Protein AF-A0A7V6PCU6-F1 (afdb_monomer_lite)

pLDDT: mean 92.28, std 11.19, range [47.22, 98.38]

Structure (mmCIF, N/CA/C/O backbone):
data_AF-A0A7V6PCU6-F1
#
_entry.id   AF-A0A7V6PCU6-F1
#
loop_
_atom_site.group_PDB
_atom_site.id
_atom_site.type_symbol
_atom_site.label_atom_id
_atom_site.label_alt_id
_atom_site.label_comp_id
_atom_site.label_asym_id
_atom_site.label_entity_id
_atom_site.label_seq_id
_atom_site.pdbx_PDB_ins_code
_atom_site.Cartn_x
_atom_site.Cartn_y
_atom_site.Cartn_z
_atom_site.occupancy
_atom_site.B_iso_or_equiv
_atom_site.auth_seq_id
_atom_site.auth_comp_id
_atom_site.auth_asym_id
_atom_site.auth_atom_id
_atom_site.pdbx_PDB_model_num
ATOM 1 N N . MET A 1 1 ? 12.325 9.309 -8.124 1.00 64.81 1 MET A N 1
ATOM 2 C CA . MET A 1 1 ? 10.990 8.743 -8.393 1.00 64.81 1 MET A CA 1
ATOM 3 C C . MET A 1 1 ? 10.768 7.517 -7.518 1.00 64.81 1 MET A C 1
ATOM 5 O O . MET A 1 1 ? 9.923 7.585 -6.644 1.00 64.81 1 MET A O 1
ATOM 9 N N . THR A 1 2 ? 11.597 6.473 -7.632 1.00 80.56 2 THR A N 1
ATOM 10 C CA . THR A 1 2 ? 11.534 5.277 -6.766 1.00 80.56 2 THR A CA 1
ATOM 11 C C . THR A 1 2 ? 11.752 5.567 -5.281 1.00 80.56 2 THR A C 1
ATOM 13 O O . THR A 1 2 ? 10.966 5.096 -4.478 1.00 80.56 2 THR A O 1
ATOM 16 N N . HIS A 1 3 ? 12.708 6.427 -4.910 1.00 87.38 3 HIS A N 1
ATOM 17 C CA . HIS A 1 3 ? 12.947 6.784 -3.498 1.00 87.38 3 HIS A CA 1
ATOM 18 C C . HIS A 1 3 ? 11.747 7.400 -2.769 1.00 87.38 3 HIS A C 1
ATOM 20 O O . HIS A 1 3 ? 11.580 7.204 -1.570 1.00 87.38 3 HIS A O 1
ATOM 26 N N . GLU A 1 4 ? 10.908 8.142 -3.486 1.00 92.88 4 GLU A N 1
ATOM 27 C CA . GLU A 1 4 ? 9.691 8.717 -2.912 1.00 92.88 4 GLU A CA 1
ATOM 28 C C . GLU A 1 4 ? 8.625 7.636 -2.698 1.00 92.88 4 GLU A C 1
ATOM 30 O O . GLU A 1 4 ? 7.945 7.616 -1.676 1.00 92.88 4 GLU A O 1
ATOM 35 N N . LEU A 1 5 ? 8.544 6.686 -3.628 1.00 94.94 5 LEU A N 1
ATOM 36 C CA . LEU A 1 5 ? 7.629 5.555 -3.556 1.00 94.94 5 LEU A CA 1
ATOM 37 C C . LEU A 1 5 ? 8.045 4.541 -2.478 1.00 94.94 5 LEU A C 1
ATOM 39 O O . LEU A 1 5 ? 7.204 4.022 -1.752 1.00 94.94 5 LEU A O 1
ATOM 43 N N . GLU A 1 6 ? 9.349 4.308 -2.315 1.00 95.94 6 GLU A N 1
ATOM 44 C CA . GLU A 1 6 ? 9.917 3.527 -1.212 1.00 95.94 6 GLU A CA 1
ATOM 45 C C . GLU A 1 6 ? 9.550 4.148 0.144 1.00 95.94 6 GLU A C 1
ATOM 47 O O . GLU A 1 6 ? 9.058 3.442 1.026 1.00 95.94 6 GLU A O 1
ATOM 52 N N . ARG A 1 7 ? 9.695 5.475 0.283 1.00 96.81 7 ARG A N 1
ATOM 53 C CA . ARG A 1 7 ? 9.285 6.224 1.481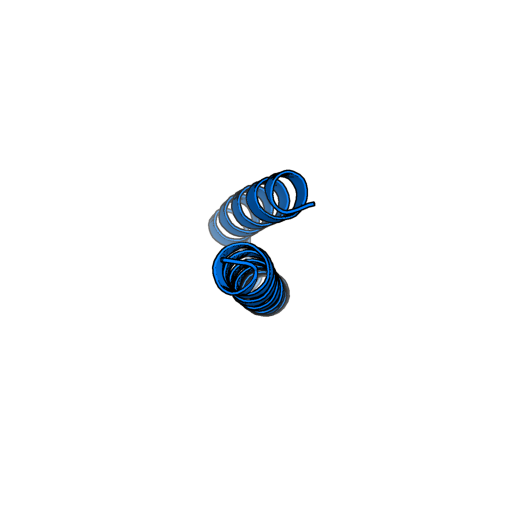 1.00 96.81 7 ARG A CA 1
ATOM 54 C C . ARG A 1 7 ? 7.785 6.084 1.752 1.00 96.81 7 ARG A C 1
ATOM 56 O O . ARG A 1 7 ? 7.401 5.768 2.875 1.00 96.81 7 ARG A O 1
ATOM 63 N N . GLN A 1 8 ? 6.942 6.259 0.733 1.00 96.75 8 GLN A N 1
ATOM 64 C CA . GLN A 1 8 ? 5.489 6.104 0.868 1.00 96.75 8 GLN A CA 1
ATOM 65 C C . GLN A 1 8 ? 5.107 4.681 1.313 1.00 96.75 8 GLN A C 1
ATOM 67 O O . GLN A 1 8 ? 4.265 4.505 2.190 1.00 96.75 8 GLN A O 1
ATOM 72 N N . ILE A 1 9 ? 5.761 3.648 0.774 1.00 97.88 9 ILE A N 1
ATOM 73 C CA . ILE A 1 9 ? 5.549 2.253 1.192 1.00 97.88 9 ILE A CA 1
ATOM 74 C C . ILE A 1 9 ? 5.906 2.051 2.671 1.00 97.88 9 ILE A C 1
ATOM 76 O O . ILE A 1 9 ? 5.203 1.324 3.382 1.00 97.88 9 ILE A O 1
ATOM 80 N N . GLU A 1 10 ? 6.992 2.656 3.154 1.00 98.00 10 GLU A N 1
ATOM 81 C CA . GLU A 1 10 ? 7.379 2.584 4.568 1.00 98.00 10 GLU A CA 1
ATOM 82 C C . GLU A 1 10 ? 6.364 3.277 5.485 1.00 98.00 10 GLU A C 1
ATOM 84 O O . GLU A 1 10 ? 6.006 2.722 6.531 1.00 98.00 10 GLU A O 1
ATOM 89 N N . GLU A 1 11 ? 5.849 4.434 5.069 1.00 98.00 11 GLU A N 1
ATOM 90 C CA . GLU A 1 11 ? 4.801 5.175 5.776 1.00 98.00 11 GLU A CA 1
ATOM 91 C C . GLU A 1 11 ? 3.509 4.356 5.857 1.00 98.00 11 GLU A C 1
ATOM 93 O O . GLU A 1 11 ? 3.032 4.072 6.958 1.00 98.00 11 GLU A O 1
ATOM 98 N N . LEU A 1 12 ? 3.022 3.832 4.731 1.00 98.19 12 LEU A N 1
ATOM 99 C CA . LEU A 1 12 ? 1.820 2.994 4.678 1.00 98.19 12 LEU A CA 1
ATOM 100 C C . LEU A 1 12 ? 1.956 1.716 5.519 1.00 98.19 12 LEU A C 1
ATOM 102 O O . LEU A 1 12 ? 1.006 1.282 6.172 1.00 98.19 12 LEU A O 1
ATOM 106 N N . ARG A 1 13 ? 3.150 1.110 5.583 1.00 98.00 13 ARG A N 1
ATOM 107 C CA . ARG A 1 13 ? 3.419 -0.028 6.484 1.00 98.00 13 ARG A CA 1
ATOM 108 C C . ARG A 1 13 ? 3.360 0.374 7.956 1.00 98.00 13 ARG A C 1
ATOM 110 O O . ARG A 1 13 ? 2.922 -0.425 8.791 1.00 98.00 13 ARG A O 1
ATOM 117 N N . ALA A 1 14 ? 3.833 1.570 8.299 1.00 98.12 14 ALA A N 1
ATOM 118 C CA . ALA A 1 14 ? 3.754 2.092 9.657 1.00 98.12 14 ALA A CA 1
ATOM 119 C C . ALA A 1 14 ? 2.310 2.417 10.053 1.00 98.12 14 ALA A C 1
ATOM 121 O O . ALA A 1 14 ? 1.879 2.028 11.140 1.00 98.12 14 ALA A O 1
ATOM 122 N N . GLU A 1 15 ? 1.553 3.041 9.158 1.00 97.75 15 GLU A N 1
ATOM 123 C CA . GLU A 1 15 ? 0.135 3.332 9.347 1.00 97.75 15 GLU A CA 1
ATOM 124 C C . GLU A 1 15 ? -0.685 2.051 9.475 1.00 97.75 15 GLU A C 1
ATOM 126 O O . GLU A 1 15 ? -1.411 1.894 10.452 1.00 97.75 15 GLU A O 1
ATOM 131 N N . LEU A 1 16 ? -0.487 1.061 8.600 1.00 97.50 16 LEU A N 1
ATOM 132 C CA . LEU A 1 16 ? -1.198 -0.221 8.669 1.00 97.50 16 LEU A CA 1
ATOM 133 C C . LEU A 1 16 ? -0.940 -0.973 9.984 1.00 97.50 16 LEU A C 1
ATOM 135 O O . LEU A 1 16 ? -1.814 -1.685 10.489 1.00 97.50 16 LEU A O 1
ATOM 139 N N . ARG A 1 17 ? 0.264 -0.841 10.552 1.00 97.12 17 ARG A N 1
ATOM 140 C CA . ARG A 1 17 ? 0.600 -1.412 11.864 1.00 97.12 17 ARG A CA 1
ATOM 141 C C . ARG A 1 17 ? -0.151 -0.713 13.000 1.00 97.12 17 ARG A C 1
ATOM 143 O O . ARG A 1 17 ? -0.502 -1.379 13.969 1.00 97.12 17 ARG A O 1
ATOM 150 N N . ASN A 1 18 ? -0.392 0.590 12.875 1.00 97.19 18 ASN A N 1
ATOM 151 C CA . ASN A 1 18 ? -1.043 1.408 13.898 1.00 97.19 18 ASN A CA 1
ATOM 152 C C . ASN A 1 18 ? -2.571 1.496 13.731 1.00 97.19 18 ASN A C 1
ATOM 154 O O . ASN A 1 18 ? -3.267 1.775 14.704 1.00 97.19 18 ASN A O 1
ATOM 158 N N . ALA A 1 19 ? -3.096 1.241 12.532 1.00 97.06 19 ALA A N 1
ATOM 159 C CA . ALA A 1 19 ? -4.517 1.323 12.225 1.00 97.06 19 ALA A CA 1
ATOM 160 C C . ALA A 1 19 ? -5.308 0.245 12.979 1.00 97.06 19 ALA A C 1
ATOM 162 O O . ALA A 1 19 ? -5.050 -0.961 12.848 1.00 97.06 19 ALA A O 1
ATOM 163 N N . VAL A 1 20 ? -6.289 0.695 13.762 1.00 96.62 20 VAL A N 1
ATOM 164 C CA . VAL A 1 20 ? -7.171 -0.153 14.580 1.00 96.62 20 VAL A CA 1
ATOM 165 C C . VAL A 1 20 ? -8.480 -0.435 13.848 1.00 96.62 20 VAL A C 1
ATOM 167 O O . VAL A 1 20 ? -9.025 -1.534 13.966 1.00 96.62 20 VAL A O 1
ATOM 170 N N . ASP A 1 21 ? -8.974 0.528 13.065 1.00 98.00 21 ASP A N 1
ATOM 171 C CA . ASP A 1 21 ? -10.237 0.385 12.354 1.00 98.00 21 ASP A CA 1
ATOM 172 C C . ASP A 1 21 ? -10.103 -0.588 11.160 1.00 98.00 21 ASP A C 1
ATOM 174 O O . ASP A 1 21 ? -9.235 -0.420 10.300 1.00 98.00 21 ASP A O 1
ATOM 178 N N . PRO A 1 22 ? -10.952 -1.627 11.051 1.00 95.94 22 PRO A N 1
ATOM 179 C CA . PRO A 1 22 ? -10.863 -2.594 9.957 1.00 95.94 22 PRO A CA 1
ATOM 180 C C . PRO A 1 22 ? -11.155 -2.026 8.561 1.00 95.94 22 PRO A C 1
ATOM 182 O O . PRO A 1 22 ? -10.816 -2.668 7.564 1.00 95.94 22 PRO A O 1
ATOM 185 N N . CYS A 1 23 ? 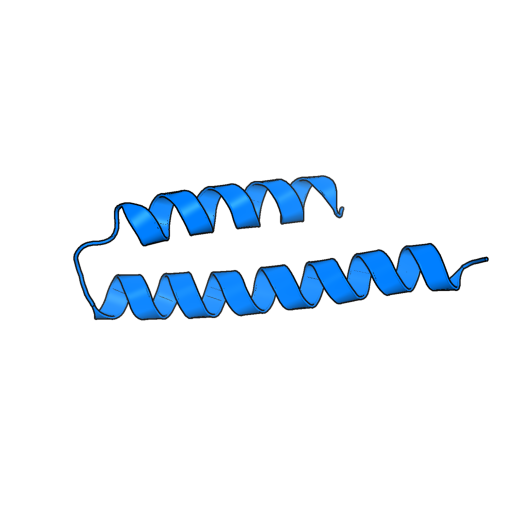-11.858 -0.898 8.448 1.00 97.25 23 CYS A N 1
ATOM 186 C CA . CYS A 1 23 ? -12.079 -0.219 7.173 1.00 97.25 23 CYS A CA 1
ATOM 187 C C . CYS A 1 23 ? -10.823 0.554 6.767 1.00 97.25 23 CYS A C 1
ATOM 189 O O . CYS A 1 23 ? -10.314 0.330 5.671 1.00 97.25 23 CYS A O 1
ATOM 191 N N . GLU A 1 24 ? -10.274 1.351 7.680 1.00 97.44 24 GLU A N 1
ATOM 192 C CA . GLU A 1 24 ? -9.006 2.071 7.521 1.00 97.44 24 GLU A CA 1
ATOM 193 C C . GLU A 1 24 ? -7.864 1.110 7.158 1.00 97.44 24 GLU A C 1
ATOM 195 O O . GLU A 1 24 ? -7.194 1.289 6.145 1.00 97.44 24 GLU A O 1
ATOM 200 N N . ARG A 1 25 ? -7.714 -0.005 7.887 1.00 98.00 25 ARG A N 1
ATOM 201 C CA . ARG A 1 25 ? -6.714 -1.044 7.574 1.00 98.00 25 ARG A CA 1
ATOM 202 C C . ARG A 1 25 ? -6.843 -1.584 6.151 1.00 98.00 25 ARG A C 1
ATOM 204 O O . ARG A 1 25 ? -5.834 -1.857 5.510 1.00 98.00 25 ARG A O 1
ATOM 211 N N . ARG A 1 26 ? -8.072 -1.783 5.661 1.00 97.88 26 ARG A N 1
ATOM 212 C CA . ARG A 1 26 ? -8.313 -2.271 4.292 1.00 97.88 26 ARG A CA 1
ATOM 213 C C . ARG A 1 26 ? -7.976 -1.215 3.248 1.00 97.88 26 ARG A C 1
ATOM 215 O O . ARG A 1 26 ? -7.448 -1.572 2.203 1.00 97.88 26 ARG A O 1
ATOM 222 N N . GLN A 1 27 ? -8.263 0.052 3.532 1.00 98.38 27 GLN A N 1
ATOM 223 C CA . GLN A 1 27 ? -7.918 1.166 2.652 1.00 98.38 27 GLN A CA 1
ATOM 224 C C . GLN A 1 27 ? -6.399 1.327 2.546 1.00 98.38 27 GLN A C 1
ATOM 226 O O . GLN A 1 27 ? -5.872 1.282 1.439 1.00 98.38 27 GLN A O 1
ATOM 231 N N . ILE A 1 28 ? -5.697 1.379 3.682 1.00 98.06 28 ILE A N 1
ATOM 232 C CA . ILE A 1 28 ? -4.231 1.483 3.725 1.00 98.06 28 ILE A CA 1
ATOM 233 C C . ILE A 1 28 ? -3.580 0.269 3.051 1.00 98.06 28 ILE A C 1
ATOM 235 O O . ILE A 1 28 ? -2.612 0.411 2.312 1.00 98.06 28 ILE A O 1
ATOM 239 N N . ALA A 1 29 ? -4.113 -0.941 3.261 1.00 98.06 29 ALA A N 1
ATOM 240 C CA . ALA A 1 29 ? -3.594 -2.138 2.600 1.00 98.06 29 ALA A CA 1
ATOM 241 C C . ALA A 1 29 ? -3.759 -2.093 1.072 1.00 98.06 29 ALA A C 1
ATOM 243 O O . ALA A 1 29 ? -2.858 -2.529 0.362 1.00 98.06 29 ALA A O 1
ATOM 244 N N . ALA A 1 30 ? -4.879 -1.565 0.567 1.00 98.19 30 ALA A N 1
ATOM 245 C CA . ALA A 1 30 ? -5.090 -1.394 -0.868 1.00 98.19 30 ALA A CA 1
ATOM 246 C C . ALA A 1 30 ? -4.142 -0.339 -1.462 1.00 98.19 30 ALA A C 1
ATOM 248 O O . ALA A 1 30 ? -3.591 -0.551 -2.538 1.00 98.19 30 ALA A O 1
ATOM 249 N N . GLU A 1 31 ? -3.910 0.766 -0.752 1.00 98.19 31 GLU A N 1
ATOM 250 C CA . GLU A 1 31 ? -2.941 1.783 -1.171 1.00 98.19 31 GLU A CA 1
ATOM 251 C C . GLU A 1 31 ? -1.510 1.229 -1.193 1.00 98.19 31 GLU A C 1
ATOM 253 O O . GLU A 1 31 ? -0.771 1.433 -2.155 1.00 98.19 31 GLU A O 1
ATOM 258 N N . LEU A 1 32 ? -1.142 0.453 -0.170 1.00 98.06 32 LEU A N 1
ATOM 259 C CA . LEU A 1 32 ? 0.159 -0.204 -0.084 1.00 98.06 32 LEU A CA 1
ATOM 260 C C . LEU A 1 32 ? 0.399 -1.179 -1.246 1.00 98.06 32 LEU A C 1
ATOM 262 O O . LEU A 1 32 ? 1.522 -1.261 -1.741 1.00 98.06 32 LEU A O 1
ATOM 266 N N . ASP A 1 33 ? -0.632 -1.914 -1.667 1.00 98.31 33 ASP A N 1
ATOM 267 C CA . ASP A 1 33 ? -0.559 -2.848 -2.796 1.00 98.31 33 ASP A CA 1
ATOM 268 C C . ASP A 1 33 ? -0.304 -2.109 -4.119 1.00 98.31 33 ASP A C 1
ATOM 270 O O . ASP A 1 33 ? 0.596 -2.472 -4.879 1.00 98.31 33 ASP A O 1
ATOM 274 N N . ILE A 1 34 ? -1.019 -1.001 -4.347 1.00 97.75 34 ILE A N 1
ATOM 275 C CA . ILE A 1 34 ? -0.821 -0.137 -5.520 1.00 97.75 34 ILE A CA 1
ATOM 276 C C . ILE A 1 34 ? 0.607 0.421 -5.538 1.00 97.75 34 ILE A C 1
ATOM 278 O O . ILE A 1 34 ? 1.307 0.263 -6.538 1.00 97.75 34 ILE A O 1
ATOM 282 N N . ALA A 1 35 ? 1.074 0.998 -4.428 1.00 97.00 35 ALA A N 1
ATOM 283 C CA . ALA A 1 35 ? 2.414 1.577 -4.346 1.00 97.00 35 ALA A CA 1
ATOM 284 C C . ALA A 1 35 ? 3.522 0.530 -4.588 1.00 97.00 35 ALA A C 1
ATOM 286 O O . ALA A 1 35 ? 4.528 0.81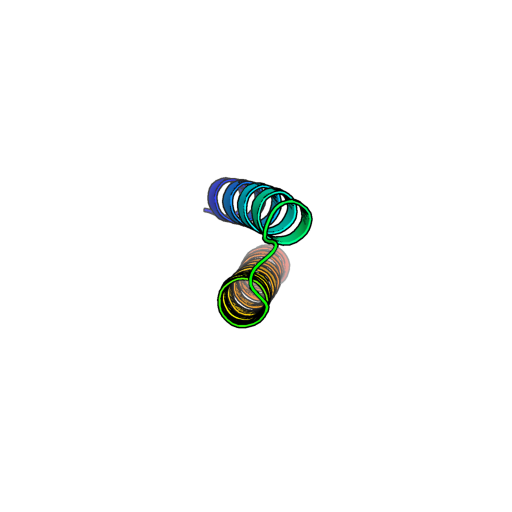1 -5.241 1.00 97.00 35 ALA A O 1
ATOM 287 N N . GLN A 1 36 ? 3.340 -0.707 -4.111 1.00 96.94 36 GLN A N 1
ATOM 288 C CA . GLN A 1 36 ? 4.278 -1.809 -4.367 1.00 96.94 36 GLN A CA 1
ATOM 289 C C . GLN A 1 36 ? 4.279 -2.259 -5.832 1.00 96.94 36 GLN A C 1
ATOM 291 O O . GLN A 1 36 ? 5.348 -2.554 -6.381 1.00 96.94 36 GLN A O 1
ATOM 296 N N . ALA A 1 37 ? 3.111 -2.302 -6.476 1.00 96.75 37 ALA A N 1
ATOM 297 C CA . ALA A 1 37 ? 3.004 -2.606 -7.899 1.00 96.75 37 ALA A CA 1
ATOM 298 C C . ALA A 1 37 ? 3.695 -1.527 -8.747 1.00 96.75 37 ALA A C 1
ATOM 300 O O . ALA A 1 37 ? 4.487 -1.854 -9.631 1.00 96.75 37 ALA A O 1
ATOM 301 N N . GLU A 1 38 ? 3.475 -0.251 -8.428 1.00 96.38 38 GLU A N 1
ATOM 302 C CA . GLU A 1 38 ? 4.154 0.875 -9.075 1.00 96.38 38 GLU A CA 1
ATOM 303 C C . GLU A 1 38 ? 5.673 0.812 -8.891 1.00 96.38 38 GLU A C 1
ATOM 305 O O . GLU A 1 38 ? 6.413 1.031 -9.849 1.00 96.38 38 GLU A O 1
ATOM 310 N N . LEU A 1 39 ? 6.160 0.448 -7.699 1.00 94.94 39 LEU A N 1
ATOM 311 C CA . LEU A 1 39 ? 7.598 0.332 -7.450 1.00 94.94 39 LEU A CA 1
ATOM 312 C C . LEU A 1 39 ? 8.200 -0.810 -8.262 1.00 94.94 39 LEU A C 1
ATOM 314 O O . LEU A 1 39 ? 9.271 -0.656 -8.844 1.00 94.94 39 LEU A O 1
ATOM 318 N N . THR A 1 40 ? 7.492 -1.934 -8.344 1.00 94.75 40 THR A N 1
ATOM 319 C CA . THR A 1 40 ? 7.903 -3.079 -9.161 1.00 94.75 40 THR A CA 1
ATOM 320 C C . THR A 1 40 ? 8.005 -2.695 -10.636 1.00 94.75 40 THR A C 1
ATOM 322 O O . THR A 1 40 ? 8.990 -3.039 -11.287 1.00 94.75 40 THR A O 1
ATOM 325 N N . LEU A 1 41 ? 7.025 -1.949 -11.158 1.00 93.69 41 LEU A N 1
ATOM 326 C CA . LEU A 1 41 ? 7.053 -1.437 -12.529 1.00 93.69 41 LEU A CA 1
ATOM 327 C C . LEU A 1 41 ? 8.210 -0.458 -12.739 1.00 93.69 41 LEU A C 1
ATOM 329 O O . LEU A 1 41 ? 8.976 -0.628 -13.679 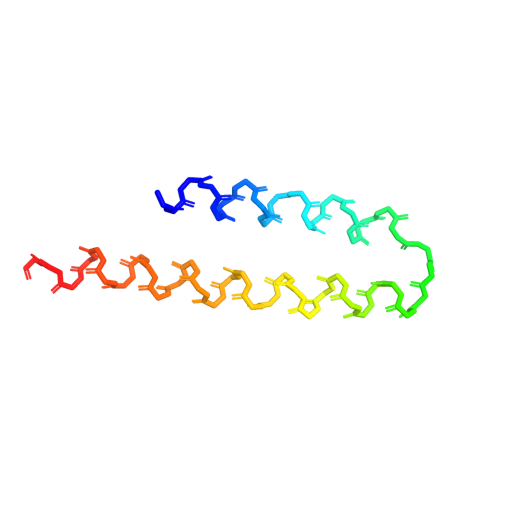1.00 93.69 41 LEU A O 1
ATOM 333 N N . ALA A 1 42 ? 8.390 0.507 -11.837 1.00 91.62 42 ALA A N 1
ATOM 334 C CA . ALA A 1 42 ? 9.462 1.492 -11.935 1.00 91.62 42 ALA A CA 1
ATOM 335 C C . ALA A 1 42 ? 10.858 0.843 -11.890 1.00 91.62 42 ALA A C 1
ATOM 337 O O . ALA A 1 42 ? 11.757 1.260 -12.616 1.00 91.62 42 ALA A O 1
ATOM 338 N N . ILE A 1 43 ? 11.047 -0.196 -11.068 1.00 91.19 43 ILE A N 1
ATOM 339 C CA . ILE A 1 43 ? 12.288 -0.985 -11.042 1.00 91.19 43 ILE A CA 1
ATOM 340 C C . ILE A 1 43 ? 12.473 -1.731 -12.365 1.00 91.19 43 ILE A C 1
ATOM 342 O O . ILE A 1 43 ? 13.541 -1.641 -12.961 1.00 91.19 43 ILE A O 1
ATOM 346 N N . ALA A 1 44 ? 11.434 -2.405 -12.865 1.00 90.88 44 ALA A N 1
ATOM 347 C CA . ALA A 1 44 ? 11.501 -3.126 -14.134 1.00 90.88 44 ALA A CA 1
ATOM 348 C C . ALA A 1 44 ? 11.786 -2.202 -15.334 1.00 90.88 44 ALA A C 1
ATOM 350 O O . ALA A 1 44 ? 12.508 -2.594 -16.248 1.00 90.88 44 ALA A O 1
ATOM 351 N N . GLU A 1 45 ? 11.261 -0.975 -15.336 1.00 89.44 45 GLU A N 1
ATOM 352 C CA . GLU A 1 45 ? 11.552 0.039 -16.357 1.00 89.44 45 GLU A CA 1
ATOM 353 C C . GLU A 1 45 ? 13.013 0.514 -16.308 1.00 89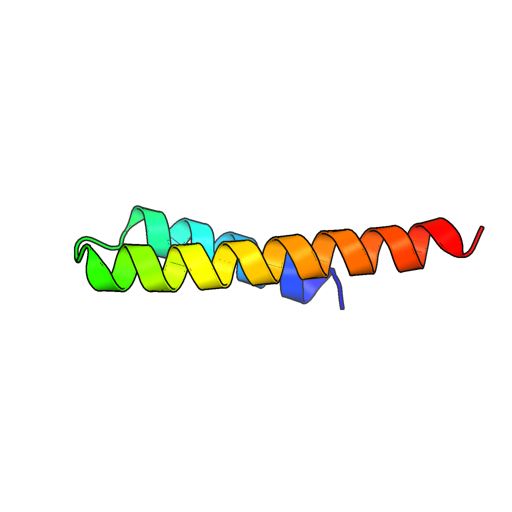.44 45 GLU A C 1
ATOM 355 O O . GLU A 1 45 ? 13.647 0.691 -17.354 1.00 89.44 45 GLU A O 1
ATOM 360 N N . MET A 1 46 ? 13.573 0.685 -15.106 1.00 82.69 46 MET A N 1
ATOM 361 C CA . MET A 1 46 ? 14.992 1.014 -14.940 1.00 82.69 46 MET A CA 1
ATOM 362 C C . MET A 1 46 ? 15.901 -0.150 -15.363 1.00 82.69 46 MET A C 1
ATOM 364 O O . MET A 1 46 ? 16.894 0.085 -16.051 1.00 82.69 46 MET A O 1
ATOM 368 N N . ASP A 1 47 ? 15.546 -1.389 -15.010 1.00 78.81 47 ASP A N 1
ATOM 369 C CA . ASP A 1 47 ? 16.328 -2.591 -15.332 1.00 78.81 47 ASP A CA 1
ATOM 370 C C . ASP A 1 47 ? 16.227 -2.990 -16.817 1.00 78.81 47 ASP A C 1
ATOM 372 O O . ASP A 1 47 ? 17.191 -3.484 -17.398 1.00 78.81 47 ASP A O 1
ATOM 376 N N . GLY A 1 48 ? 15.085 -2.743 -17.467 1.00 65.81 48 GLY A N 1
ATOM 377 C CA . GLY A 1 48 ? 14.848 -3.021 -18.890 1.00 65.81 48 GLY A CA 1
ATOM 378 C C . GLY A 1 48 ? 15.506 -2.034 -19.862 1.00 65.81 48 GLY A C 1
ATOM 379 O O . GLY A 1 48 ? 15.343 -2.171 -21.074 1.00 65.81 48 GLY A O 1
ATOM 380 N N . SER A 1 49 ? 16.237 -1.044 -19.345 1.00 55.03 49 SER A N 1
ATOM 381 C CA . SER A 1 49 ? 17.011 -0.072 -20.129 1.00 55.03 49 SER A CA 1
ATOM 382 C C . SER A 1 49 ? 18.471 -0.508 -20.383 1.00 55.03 49 SER A C 1
ATOM 384 O O . SER A 1 49 ? 19.272 0.318 -20.830 1.00 55.03 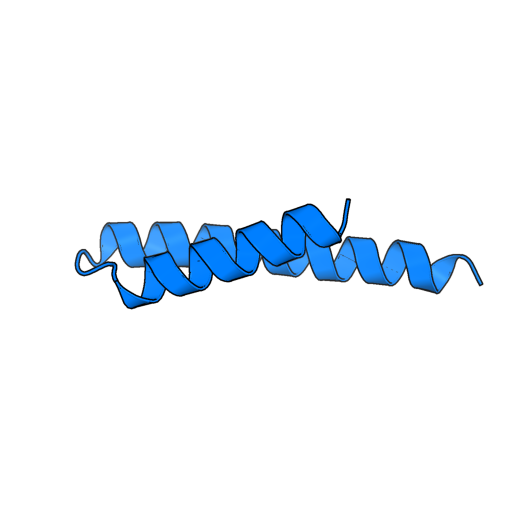49 SER A O 1
ATOM 386 N N . ALA A 1 50 ? 18.827 -1.769 -20.093 1.00 47.22 50 ALA A N 1
ATOM 387 C CA . ALA A 1 50 ? 20.168 -2.350 -20.263 1.00 47.22 50 ALA A CA 1
ATOM 388 C C . ALA A 1 50 ? 20.309 -3.244 -21.509 1.00 47.22 50 ALA A C 1
ATOM 390 O O . ALA A 1 50 ? 19.361 -3.998 -21.826 1.00 47.22 50 ALA A O 1
#

Foldseek 3Di:
DLVVLVVLLVVLVVCLVVDPDPVSNVVSVVVNVVSVVVSVVVVCVVVVVD

Secondary structure (DSSP, 8-state):
-HHHHHHHHHHHHHHHHH--SHHHHHHHHHHHHHHHHHHHHHHHHHHTT-

Organism: NCBI:txid94625

InterPro domains:
  IPR020547 ATP synthase epsilon subunit, C-terminal domain [PF27469] (1-49)

Sequence (50 aa):
MTHELERQIEELRAELRNAVDPCERRQIAAELDIAQAELTLAIAEMDGSA

Radius of gyration: 12.78 Å; chains: 1; bounding box: 32×12×35 Å